Protein AF-A0A2T4VVZ3-F1 (afdb_monomer_lite)

Radius of gyration: 18.31 Å; chains: 1; bounding box: 42×24×59 Å

Structure (mmCIF, N/CA/C/O backbone):
data_AF-A0A2T4VVZ3-F1
#
_entry.id   AF-A0A2T4VVZ3-F1
#
loop_
_atom_site.group_PDB
_atom_site.id
_atom_site.type_symbol
_atom_site.label_atom_id
_atom_site.label_alt_id
_atom_site.label_comp_id
_atom_site.label_asym_id
_atom_site.label_entity_id
_atom_site.label_seq_id
_atom_site.pdbx_PDB_ins_code
_atom_site.Cartn_x
_atom_site.Cartn_y
_atom_site.Cartn_z
_atom_site.occupancy
_atom_site.B_iso_or_equiv
_atom_site.auth_seq_id
_atom_site.auth_comp_id
_atom_site.auth_asym_id
_atom_site.auth_atom_id
_atom_site.pdbx_PDB_model_num
ATOM 1 N N . MET A 1 1 ? -16.469 -8.271 14.885 1.00 70.56 1 MET A N 1
ATOM 2 C CA . MET A 1 1 ? -16.516 -8.099 13.413 1.00 70.56 1 MET A CA 1
ATOM 3 C C . MET A 1 1 ? -15.499 -7.078 12.901 1.00 70.56 1 MET A C 1
ATOM 5 O O . MET A 1 1 ? -14.560 -7.477 12.229 1.00 70.56 1 MET A O 1
ATOM 9 N N . GLN A 1 2 ? -15.597 -5.796 13.268 1.00 81.69 2 GLN A N 1
ATOM 10 C CA . GLN A 1 2 ? -14.722 -4.736 12.737 1.00 81.69 2 GLN A CA 1
ATOM 11 C C . GLN A 1 2 ? -13.210 -4.989 12.921 1.00 81.69 2 GLN A C 1
ATOM 13 O O . GLN A 1 2 ? -12.429 -4.765 12.002 1.00 81.69 2 GLN A O 1
ATOM 18 N N . LYS A 1 3 ? -12.794 -5.507 14.089 1.00 80.50 3 LYS A N 1
ATOM 19 C CA . LYS A 1 3 ? -11.385 -5.842 14.358 1.00 80.50 3 LYS A CA 1
ATOM 20 C C . LYS A 1 3 ? -10.820 -6.860 13.355 1.00 80.50 3 LYS A C 1
ATOM 22 O O . LYS A 1 3 ? -9.654 -6.740 13.009 1.00 80.50 3 LYS A O 1
ATOM 27 N N . HIS A 1 4 ? -11.63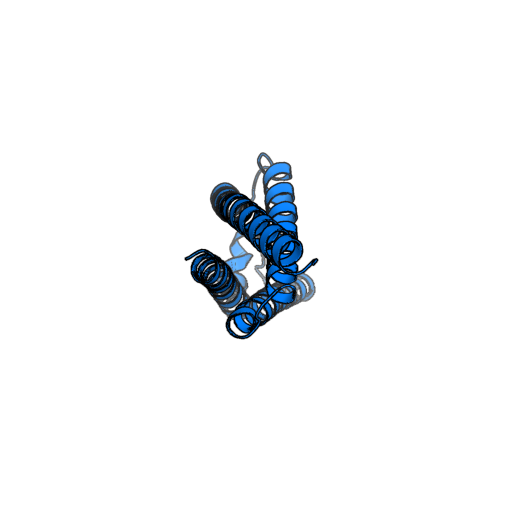4 -7.815 12.898 1.00 87.06 4 HIS A N 1
ATOM 28 C CA . HIS A 1 4 ? -11.226 -8.829 11.921 1.00 87.06 4 HIS A CA 1
ATOM 29 C C . HIS A 1 4 ? -11.192 -8.265 10.502 1.00 87.06 4 HIS A C 1
ATOM 31 O O . HIS A 1 4 ? -10.271 -8.575 9.761 1.00 87.06 4 HIS A O 1
ATOM 37 N N . LEU A 1 5 ? -12.141 -7.391 10.148 1.00 91.00 5 LEU A N 1
ATOM 38 C CA . LEU A 1 5 ? -12.165 -6.738 8.835 1.00 91.00 5 LEU A CA 1
ATOM 39 C C . LEU A 1 5 ? -10.951 -5.830 8.620 1.00 91.00 5 LEU A C 1
ATOM 41 O O . LEU A 1 5 ? -10.366 -5.839 7.541 1.00 91.00 5 LEU A O 1
ATOM 45 N N . LEU A 1 6 ? -10.532 -5.089 9.653 1.00 91.19 6 LEU A N 1
ATOM 46 C CA . LEU A 1 6 ? -9.323 -4.272 9.566 1.00 91.19 6 LEU A CA 1
ATOM 47 C C . LEU A 1 6 ? -8.061 -5.126 9.418 1.00 91.19 6 LEU A C 1
ATOM 49 O O . LEU A 1 6 ? -7.237 -4.836 8.559 1.00 91.19 6 LEU A O 1
ATOM 53 N N . SER A 1 7 ? -7.937 -6.201 10.200 1.00 90.50 7 SER A N 1
ATOM 54 C CA . SER A 1 7 ? -6.822 -7.144 10.059 1.00 90.50 7 SER A CA 1
ATOM 55 C C . SER A 1 7 ? -6.807 -7.826 8.689 1.00 90.50 7 SER A C 1
ATOM 57 O O . SER A 1 7 ? -5.741 -7.973 8.107 1.00 90.50 7 SER A O 1
ATOM 59 N N . ALA A 1 8 ? -7.971 -8.193 8.146 1.00 91.44 8 ALA A N 1
ATOM 60 C CA . ALA A 1 8 ? -8.069 -8.756 6.803 1.00 91.44 8 ALA A CA 1
ATOM 61 C C . ALA A 1 8 ? -7.648 -7.739 5.733 1.00 91.44 8 ALA A C 1
ATOM 63 O O . ALA A 1 8 ? -6.867 -8.077 4.855 1.00 91.44 8 ALA A O 1
ATOM 64 N N . THR A 1 9 ? -8.105 -6.486 5.837 1.00 93.31 9 THR A N 1
ATOM 65 C CA . THR A 1 9 ? -7.751 -5.413 4.888 1.00 93.31 9 THR A CA 1
ATOM 66 C C . THR A 1 9 ? -6.245 -5.155 4.885 1.00 93.31 9 THR A C 1
ATOM 68 O O . THR A 1 9 ? -5.626 -5.180 3.826 1.00 93.31 9 THR A O 1
ATOM 71 N N . LEU A 1 10 ? -5.647 -4.999 6.071 1.00 92.38 10 LEU A N 1
ATOM 72 C CA . LEU A 1 10 ? -4.198 -4.843 6.232 1.00 92.38 10 LEU A CA 1
ATOM 73 C C . LEU A 1 10 ? -3.429 -6.074 5.731 1.00 92.38 10 LEU A C 1
ATOM 75 O O . LEU A 1 10 ? -2.372 -5.930 5.131 1.00 92.38 10 LEU A O 1
ATOM 79 N N . GLY A 1 11 ? -3.963 -7.279 5.949 1.00 92.81 11 GLY A N 1
ATOM 80 C CA . GLY A 1 11 ? -3.371 -8.526 5.465 1.00 92.81 11 GLY A CA 1
ATOM 81 C C . GLY A 1 11 ? -3.397 -8.654 3.939 1.00 92.81 11 GLY A C 1
ATOM 82 O O . GLY A 1 11 ? -2.409 -9.082 3.350 1.00 92.81 11 GLY A O 1
ATOM 83 N N . PHE A 1 12 ? -4.488 -8.247 3.287 1.00 93.56 12 PHE A N 1
ATOM 84 C CA . PHE A 1 12 ? -4.569 -8.220 1.825 1.00 93.56 12 PHE A CA 1
ATOM 85 C C . PHE A 1 12 ? -3.638 -7.165 1.221 1.00 93.56 12 PHE A C 1
ATOM 87 O O . PHE A 1 12 ? -2.923 -7.475 0.272 1.00 93.56 12 PHE A O 1
ATOM 94 N N . ASP A 1 13 ? -3.595 -5.957 1.788 1.00 93.25 13 ASP A N 1
ATOM 95 C CA . ASP A 1 13 ? -2.656 -4.905 1.370 1.00 93.25 13 ASP A CA 1
ATOM 96 C C . ASP A 1 13 ? -1.199 -5.375 1.534 1.00 93.25 13 ASP A C 1
ATOM 98 O O . ASP A 1 13 ? -0.398 -5.274 0.606 1.00 93.25 13 ASP A O 1
ATOM 102 N N . ALA A 1 14 ? -0.882 -6.016 2.668 1.00 94.12 14 ALA A N 1
ATOM 103 C CA . ALA A 1 14 ? 0.420 -6.629 2.916 1.00 94.12 14 ALA A CA 1
ATOM 104 C C . ALA A 1 14 ? 0.787 -7.666 1.850 1.00 94.12 14 ALA A C 1
ATOM 106 O O . ALA A 1 14 ? 1.880 -7.614 1.289 1.00 94.12 14 ALA A O 1
ATOM 107 N N . LEU A 1 15 ? -0.126 -8.597 1.557 1.00 94.88 15 LEU A N 1
ATOM 108 C CA . LEU A 1 15 ? 0.098 -9.651 0.571 1.00 94.88 15 LEU A CA 1
ATOM 109 C C . LEU A 1 15 ? 0.351 -9.070 -0.822 1.00 94.88 15 LEU A C 1
ATOM 111 O O . LEU A 1 15 ? 1.287 -9.499 -1.496 1.00 94.88 15 LEU A O 1
ATOM 115 N N . ILE A 1 16 ? -0.448 -8.085 -1.238 1.00 92.62 16 ILE A N 1
ATOM 116 C CA . ILE A 1 16 ? -0.291 -7.412 -2.531 1.00 92.62 16 ILE A CA 1
ATOM 117 C C . ILE A 1 16 ? 1.058 -6.690 -2.588 1.00 92.62 16 ILE A C 1
ATOM 119 O O . ILE A 1 16 ? 1.808 -6.885 -3.542 1.00 92.62 16 ILE A O 1
ATOM 123 N N . ALA A 1 17 ? 1.405 -5.911 -1.560 1.00 93.38 17 ALA A N 1
ATOM 124 C CA . ALA A 1 17 ? 2.648 -5.143 -1.518 1.00 93.38 17 ALA A CA 1
ATOM 125 C C . ALA A 1 17 ? 3.901 -6.037 -1.488 1.00 93.38 17 ALA A C 1
ATOM 127 O O . ALA A 1 17 ? 4.854 -5.769 -2.220 1.00 93.38 17 ALA A O 1
ATOM 128 N N . ILE A 1 18 ? 3.891 -7.123 -0.704 1.00 95.38 18 ILE A N 1
ATOM 129 C CA . ILE A 1 18 ? 4.983 -8.110 -0.675 1.00 95.38 18 ILE A CA 1
ATOM 130 C C . ILE A 1 18 ? 5.109 -8.794 -2.031 1.00 95.38 18 ILE A C 1
ATOM 132 O O . ILE A 1 18 ? 6.207 -8.859 -2.575 1.00 95.38 18 ILE A O 1
ATOM 136 N N . THR A 1 19 ? 3.999 -9.289 -2.585 1.00 93.69 19 THR A N 1
ATOM 137 C CA . THR A 1 19 ? 4.014 -10.002 -3.869 1.00 93.69 19 THR A CA 1
ATOM 138 C C . THR A 1 19 ? 4.540 -9.094 -4.971 1.00 93.69 19 THR A C 1
ATOM 140 O O . THR A 1 19 ? 5.436 -9.495 -5.709 1.00 93.69 19 THR A O 1
ATOM 143 N N . PHE A 1 20 ? 4.047 -7.855 -5.040 1.00 90.56 20 PHE A N 1
ATOM 144 C CA . PHE A 1 20 ? 4.539 -6.870 -5.991 1.00 90.56 20 PHE A CA 1
ATOM 145 C C . PHE A 1 20 ? 6.033 -6.615 -5.793 1.00 90.56 20 PHE A C 1
ATOM 147 O O . PHE A 1 20 ? 6.792 -6.837 -6.725 1.00 90.56 20 PHE A O 1
ATOM 154 N N . GLY A 1 21 ? 6.466 -6.246 -4.582 1.00 92.56 21 GLY A N 1
ATOM 155 C CA . GLY A 1 21 ? 7.865 -5.920 -4.303 1.00 92.56 21 GLY A CA 1
ATOM 156 C C . GLY A 1 21 ? 8.841 -7.075 -4.55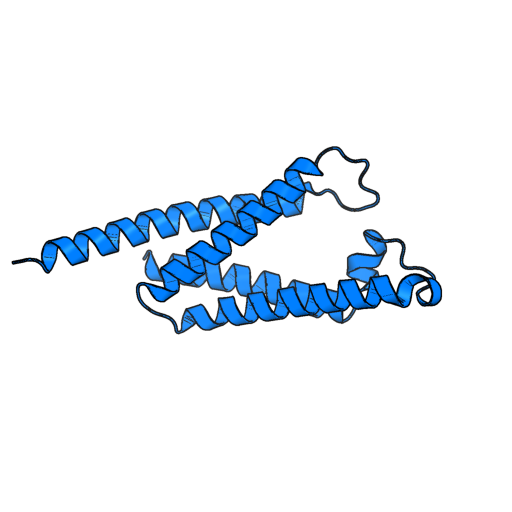0 1.00 92.56 21 GLY A C 1
ATOM 157 O O . GLY A 1 21 ? 9.943 -6.863 -5.047 1.00 92.56 21 GLY A O 1
ATOM 158 N N . VAL A 1 22 ? 8.448 -8.315 -4.253 1.00 94.44 22 VAL A N 1
ATOM 159 C CA . VAL A 1 22 ? 9.282 -9.495 -4.526 1.00 94.44 22 VAL A CA 1
ATOM 160 C C . VAL A 1 22 ? 9.357 -9.772 -6.025 1.00 94.44 22 VAL A C 1
ATOM 162 O O . VAL A 1 22 ? 10.453 -9.924 -6.561 1.00 94.44 22 VAL A O 1
ATOM 165 N N . LEU A 1 23 ? 8.218 -9.820 -6.723 1.00 91.94 23 LEU A N 1
ATOM 166 C CA . LEU A 1 23 ? 8.201 -10.120 -8.157 1.00 91.94 23 LEU A CA 1
ATOM 167 C C . LEU A 1 23 ? 8.891 -9.025 -8.973 1.00 91.94 23 LEU A C 1
ATOM 169 O O . LEU A 1 23 ? 9.665 -9.336 -9.876 1.00 91.94 23 LEU A O 1
ATOM 173 N N . SER A 1 24 ? 8.665 -7.758 -8.626 1.00 89.38 24 SER A N 1
ATOM 174 C CA . SER A 1 24 ? 9.267 -6.616 -9.308 1.00 89.38 24 SER A CA 1
ATOM 175 C C . SER A 1 24 ? 10.770 -6.496 -9.043 1.00 89.38 24 SER A C 1
ATOM 177 O O . SER A 1 24 ? 11.504 -6.057 -9.923 1.00 89.38 24 SER A O 1
ATOM 179 N N . GLY A 1 25 ? 11.247 -6.949 -7.879 1.00 89.25 25 GLY A N 1
ATOM 180 C CA . GLY A 1 25 ? 12.675 -7.027 -7.571 1.00 89.25 25 GLY A CA 1
ATOM 181 C C . GLY A 1 25 ? 13.387 -8.191 -8.268 1.00 89.25 25 GLY A C 1
ATOM 182 O O . GLY A 1 25 ? 14.514 -8.029 -8.726 1.00 89.25 25 GLY A O 1
ATOM 183 N N . LEU A 1 26 ? 12.738 -9.357 -8.378 1.00 89.62 26 LEU A N 1
ATOM 184 C CA . LEU A 1 26 ? 13.305 -10.533 -9.056 1.00 89.62 26 LEU A CA 1
ATOM 185 C C . LEU A 1 26 ? 13.267 -10.412 -10.581 1.00 89.62 26 LEU A C 1
ATOM 187 O O . LEU A 1 26 ? 14.129 -10.964 -11.262 1.00 89.62 26 LEU A O 1
ATOM 191 N N . ARG A 1 27 ? 12.249 -9.734 -11.119 1.00 87.19 27 ARG A N 1
ATOM 192 C CA . ARG A 1 27 ? 12.007 -9.621 -12.562 1.00 87.19 27 ARG A CA 1
ATOM 193 C C . ARG A 1 27 ? 11.695 -8.178 -12.974 1.00 87.19 27 ARG A C 1
ATOM 195 O O . ARG A 1 27 ? 10.625 -7.911 -13.524 1.00 87.19 27 ARG A O 1
ATOM 202 N N . PRO A 1 28 ? 12.621 -7.228 -12.748 1.00 81.62 28 PRO A N 1
ATOM 203 C CA . PRO A 1 28 ? 12.366 -5.814 -13.004 1.00 81.62 28 PRO A CA 1
ATOM 204 C C . PRO A 1 28 ? 12.082 -5.524 -14.480 1.00 81.62 28 PRO A C 1
ATOM 206 O O . PRO A 1 28 ? 11.293 -4.639 -14.768 1.00 81.62 28 PRO A O 1
ATOM 209 N N . VAL A 1 29 ? 12.642 -6.283 -15.426 1.00 80.38 29 VAL A N 1
ATOM 210 C CA . VAL A 1 29 ? 12.345 -6.103 -16.861 1.00 80.38 29 VAL A CA 1
ATOM 211 C C . VAL A 1 29 ? 10.938 -6.588 -17.214 1.00 80.38 29 VAL A C 1
ATOM 213 O O . VAL A 1 29 ? 10.218 -5.906 -17.928 1.00 80.38 29 VAL A O 1
ATOM 216 N N . GLU A 1 30 ? 10.496 -7.728 -16.688 1.00 80.62 30 GLU A N 1
ATOM 217 C CA . GLU A 1 30 ? 9.148 -8.235 -16.986 1.00 80.62 30 GLU A CA 1
ATOM 218 C C . GLU A 1 30 ? 8.065 -7.339 -16.369 1.00 80.62 30 GLU A C 1
ATOM 220 O O . GLU A 1 30 ? 7.030 -7.093 -16.985 1.00 80.62 30 GLU A O 1
ATOM 225 N N . ILE A 1 31 ? 8.315 -6.824 -15.159 1.00 79.19 31 ILE A N 1
ATOM 226 C CA . ILE A 1 31 ? 7.347 -6.005 -14.424 1.00 79.19 31 ILE A CA 1
ATOM 227 C C . ILE A 1 31 ? 7.434 -4.523 -14.814 1.00 79.19 31 ILE A C 1
ATOM 229 O O . ILE A 1 31 ? 6.412 -3.909 -15.112 1.00 79.19 31 ILE A O 1
ATOM 233 N N . TYR A 1 32 ? 8.637 -3.943 -14.838 1.00 76.31 32 TYR A N 1
ATOM 234 C CA . TYR A 1 32 ? 8.864 -2.524 -15.140 1.00 76.31 32 TYR A CA 1
ATOM 235 C C . TYR A 1 32 ? 9.385 -2.250 -16.544 1.00 76.31 32 TYR A C 1
ATOM 237 O O . TYR A 1 32 ? 9.263 -1.117 -16.985 1.00 76.31 32 TYR A O 1
ATOM 245 N N . GLY A 1 33 ? 9.964 -3.223 -17.248 1.00 60.69 33 GLY A N 1
ATOM 246 C CA . GLY A 1 33 ? 10.485 -3.028 -18.612 1.00 60.69 33 GLY A CA 1
ATOM 247 C C . GLY A 1 33 ? 9.390 -2.740 -19.640 1.00 60.69 33 GLY A C 1
ATOM 248 O O . GLY A 1 33 ? 9.665 -2.240 -20.724 1.00 60.69 33 GLY A O 1
ATOM 249 N N . SER A 1 34 ? 8.134 -2.996 -19.271 1.00 59.59 34 SER A N 1
ATOM 250 C CA . SER A 1 34 ? 6.978 -2.458 -19.976 1.00 59.59 34 SER A CA 1
ATOM 251 C C . SER A 1 34 ? 6.793 -0.956 -19.687 1.00 59.59 34 SER A C 1
ATOM 253 O O . SER A 1 34 ? 6.563 -0.180 -20.598 1.00 59.59 34 SER A O 1
ATOM 255 N N . ILE A 1 35 ? 6.973 -0.507 -18.445 1.00 64.31 35 ILE A N 1
ATOM 256 C CA . ILE A 1 35 ? 6.748 0.878 -17.987 1.00 64.31 35 ILE A CA 1
ATOM 257 C C . ILE A 1 35 ? 7.877 1.825 -18.413 1.00 64.31 35 ILE A C 1
ATOM 259 O O . ILE A 1 35 ? 7.643 2.981 -18.757 1.00 64.31 35 ILE A O 1
ATOM 263 N N . VAL A 1 36 ? 9.109 1.337 -18.355 1.00 66.00 36 VAL A N 1
ATOM 264 C CA . VAL A 1 36 ? 10.325 2.066 -18.687 1.00 66.00 36 VAL A CA 1
ATOM 265 C C . VAL A 1 36 ? 11.043 1.205 -19.707 1.00 66.00 36 VAL A C 1
ATOM 267 O O . VAL A 1 36 ? 11.254 0.027 -19.446 1.00 66.00 36 VAL A O 1
ATOM 270 N N . ASN A 1 37 ? 11.396 1.738 -20.875 1.00 72.12 37 ASN A N 1
ATOM 271 C CA . ASN A 1 37 ? 12.173 0.958 -21.832 1.00 72.12 37 ASN A CA 1
ATOM 272 C C . ASN A 1 37 ? 13.569 0.710 -21.237 1.00 72.12 37 ASN A C 1
ATOM 274 O O . ASN A 1 37 ? 14.414 1.600 -21.249 1.00 72.12 37 ASN A O 1
ATOM 278 N N . LEU A 1 38 ? 13.758 -0.460 -20.625 1.00 70.25 38 LEU A N 1
ATOM 279 C CA . LEU A 1 38 ? 14.974 -0.829 -19.897 1.00 70.25 38 LEU A CA 1
ATOM 280 C C . LEU A 1 38 ? 15.978 -1.571 -20.786 1.00 70.25 38 LEU A C 1
ATOM 282 O O . LEU A 1 38 ? 17.021 -1.991 -20.287 1.00 70.25 38 LEU A O 1
ATOM 286 N N . GLU A 1 39 ? 15.685 -1.750 -22.077 1.00 73.25 39 GLU A N 1
ATOM 287 C CA . GLU A 1 39 ? 16.575 -2.439 -23.003 1.00 73.25 39 GLU A CA 1
ATOM 288 C C . GLU A 1 39 ? 17.371 -1.460 -23.880 1.00 73.25 39 GLU A C 1
ATOM 290 O O . GLU A 1 39 ? 16.778 -0.620 -24.562 1.00 73.25 39 GLU A O 1
ATOM 295 N N . PRO A 1 40 ? 18.711 -1.597 -23.938 1.00 74.81 40 PRO A N 1
ATOM 296 C CA . PRO A 1 40 ? 19.557 -2.548 -23.202 1.00 74.81 40 PRO A CA 1
ATOM 297 C C . PRO A 1 40 ? 19.868 -2.099 -21.756 1.00 74.81 40 PRO A C 1
ATOM 299 O O . PRO A 1 40 ? 20.221 -0.945 -21.518 1.00 74.81 40 PRO A O 1
ATOM 302 N N . LEU A 1 41 ? 19.843 -3.041 -20.798 1.00 73.38 41 LEU A N 1
ATOM 303 C CA . LEU A 1 41 ? 20.021 -2.773 -19.353 1.00 73.38 41 LEU A CA 1
ATOM 304 C C . LEU A 1 41 ? 21.275 -1.964 -19.005 1.00 73.38 41 LEU A C 1
ATOM 306 O O . LEU A 1 41 ? 21.242 -1.148 -18.086 1.00 73.38 41 LEU A O 1
ATOM 310 N N . ALA A 1 42 ? 22.368 -2.184 -19.739 1.00 76.25 42 ALA A N 1
ATOM 311 C CA . ALA A 1 42 ? 23.653 -1.523 -19.514 1.00 76.25 42 ALA A CA 1
ATOM 312 C C . ALA A 1 42 ? 23.584 0.009 -19.668 1.00 76.25 42 ALA A C 1
ATOM 314 O O . ALA A 1 42 ? 24.436 0.719 -19.146 1.00 76.25 42 ALA A O 1
ATOM 315 N N . LEU A 1 43 ? 22.568 0.534 -20.364 1.00 81.75 43 LEU A N 1
ATOM 316 C CA . LEU A 1 43 ? 22.347 1.977 -20.510 1.00 81.75 43 LEU A CA 1
ATOM 317 C C . LEU A 1 43 ? 21.451 2.560 -19.403 1.00 81.75 43 LEU A C 1
ATOM 319 O O . LEU A 1 43 ? 21.308 3.778 -19.307 1.00 81.75 43 LEU A O 1
ATOM 323 N N . HIS A 1 44 ? 20.858 1.709 -18.560 1.00 82.25 44 HIS A N 1
ATOM 324 C CA . HIS A 1 44 ? 19.811 2.071 -17.602 1.00 82.25 44 HIS A CA 1
ATOM 325 C C . HIS A 1 44 ? 20.108 1.613 -16.166 1.00 82.25 44 HIS A C 1
ATOM 327 O O . HIS A 1 44 ? 19.190 1.508 -15.353 1.00 82.25 44 HIS A O 1
ATOM 333 N N . GLU A 1 45 ? 21.376 1.374 -15.816 1.00 83.44 45 GLU A N 1
ATOM 334 C CA . GLU A 1 45 ? 21.778 0.858 -14.496 1.00 83.44 45 GLU A CA 1
ATOM 335 C C . GLU A 1 45 ? 21.192 1.670 -13.325 1.00 83.44 45 GLU A C 1
ATOM 337 O O . GLU A 1 45 ? 20.645 1.100 -12.380 1.00 83.44 45 GLU A O 1
ATOM 342 N N . GLY A 1 46 ? 21.215 3.006 -13.411 1.00 85.00 46 GLY A N 1
ATOM 343 C CA . GLY A 1 46 ? 20.638 3.881 -12.381 1.00 85.00 46 GLY A CA 1
ATOM 344 C C . GLY A 1 46 ? 19.114 3.753 -12.248 1.00 85.00 46 GLY A C 1
ATOM 345 O O . GLY A 1 46 ? 18.569 3.765 -11.139 1.00 85.00 46 GLY A O 1
ATOM 346 N N . THR A 1 47 ? 18.411 3.571 -13.367 1.00 84.94 47 THR A N 1
ATOM 347 C CA . THR A 1 47 ? 16.962 3.337 -13.387 1.00 84.94 47 THR A CA 1
ATOM 348 C C . THR A 1 47 ? 16.628 1.979 -12.778 1.00 84.94 47 THR A C 1
ATOM 350 O O . THR A 1 47 ? 15.741 1.889 -11.932 1.00 84.94 47 THR A O 1
ATOM 353 N N . VAL A 1 48 ? 17.374 0.934 -13.139 1.00 84.19 48 VAL A N 1
ATOM 354 C CA . VAL A 1 48 ? 17.203 -0.421 -12.593 1.00 84.19 48 VAL A CA 1
ATOM 355 C C . VAL A 1 48 ? 17.456 -0.441 -11.085 1.00 84.19 48 VAL A C 1
ATOM 357 O O . VAL A 1 48 ? 16.662 -1.023 -10.342 1.00 84.19 48 VAL A O 1
ATOM 360 N N . ALA A 1 49 ? 18.498 0.244 -10.604 1.00 87.25 49 ALA A N 1
ATOM 361 C CA . ALA A 1 49 ? 18.763 0.385 -9.174 1.00 87.25 49 ALA A CA 1
ATOM 362 C C . ALA A 1 49 ? 17.592 1.068 -8.446 1.00 87.25 49 ALA A C 1
ATOM 364 O O . ALA A 1 49 ? 17.114 0.560 -7.433 1.00 87.25 49 ALA A O 1
ATOM 365 N N . THR A 1 50 ? 17.065 2.161 -9.007 1.00 87.31 50 THR A N 1
ATOM 366 C CA . THR A 1 50 ? 15.915 2.888 -8.444 1.00 87.31 50 THR A CA 1
ATOM 367 C C . THR A 1 50 ? 14.662 2.008 -8.374 1.00 87.31 50 THR A C 1
ATOM 369 O O . THR A 1 50 ? 13.992 1.958 -7.342 1.00 87.31 50 THR A O 1
ATOM 372 N N . LEU A 1 51 ? 14.358 1.269 -9.442 1.00 87.56 51 LEU A N 1
ATOM 373 C CA . LEU A 1 51 ? 13.218 0.348 -9.501 1.00 87.56 51 LEU A CA 1
ATOM 374 C C . LEU A 1 51 ? 13.376 -0.835 -8.533 1.00 87.56 51 LEU A C 1
ATOM 376 O O . LEU A 1 51 ? 12.407 -1.274 -7.911 1.00 87.56 51 LEU A O 1
ATOM 380 N N . THR A 1 52 ? 14.605 -1.307 -8.333 1.00 87.56 52 THR A N 1
ATOM 381 C CA . THR A 1 52 ? 14.922 -2.335 -7.333 1.00 87.56 52 THR A CA 1
ATOM 382 C C . THR A 1 52 ? 14.735 -1.797 -5.912 1.00 87.56 52 THR A C 1
ATOM 384 O O . THR A 1 52 ? 14.129 -2.463 -5.073 1.00 87.56 52 THR A O 1
ATOM 387 N N . SER A 1 53 ? 15.173 -0.566 -5.628 1.00 90.06 53 SER A N 1
ATOM 388 C CA . SER A 1 53 ? 14.909 0.091 -4.340 1.00 90.06 53 SER A CA 1
ATOM 389 C C . SER A 1 53 ? 13.413 0.293 -4.096 1.00 90.06 53 SER A C 1
ATOM 391 O O . SER A 1 53 ? 12.937 0.062 -2.985 1.00 90.06 53 SER A O 1
ATOM 393 N N . LEU A 1 54 ? 12.653 0.663 -5.130 1.00 88.88 54 LEU A N 1
ATOM 394 C CA . LEU A 1 54 ? 11.197 0.775 -5.056 1.00 88.88 54 LEU A CA 1
ATOM 395 C C . LEU A 1 54 ? 10.537 -0.583 -4.759 1.00 88.88 54 LEU A C 1
ATOM 397 O O . LEU A 1 54 ? 9.635 -0.666 -3.927 1.00 88.88 54 LEU A O 1
ATOM 401 N N . SER A 1 55 ? 11.022 -1.652 -5.390 1.00 92.25 55 SER A N 1
ATOM 402 C CA . SER A 1 55 ? 10.579 -3.030 -5.144 1.00 92.25 55 SER A CA 1
ATOM 403 C C . SER A 1 55 ? 10.790 -3.438 -3.683 1.00 92.25 55 SER A C 1
ATOM 405 O O . SER A 1 55 ? 9.862 -3.897 -3.013 1.00 92.25 55 SER A O 1
ATOM 407 N N . LEU A 1 56 ? 11.991 -3.183 -3.151 1.00 93.38 56 LEU A N 1
ATOM 408 C CA . LEU A 1 56 ? 12.310 -3.420 -1.744 1.00 93.38 56 LEU A CA 1
ATOM 409 C C . LEU A 1 56 ? 11.413 -2.592 -0.816 1.00 93.38 56 LEU A C 1
ATOM 411 O O . LEU A 1 56 ? 10.915 -3.113 0.179 1.00 93.38 56 LEU A O 1
ATOM 415 N N . PHE A 1 57 ? 11.168 -1.325 -1.149 1.00 92.06 57 PHE A N 1
ATOM 416 C CA . PHE A 1 57 ? 10.274 -0.466 -0.379 1.00 92.06 57 PHE A CA 1
ATOM 417 C C . PHE A 1 57 ? 8.859 -1.056 -0.278 1.00 92.06 57 PHE A C 1
ATOM 419 O O . PHE A 1 57 ? 8.314 -1.129 0.824 1.00 92.06 57 PHE A O 1
ATOM 426 N N . TYR A 1 58 ? 8.282 -1.549 -1.380 1.00 91.00 58 TYR A N 1
ATOM 427 C CA . TYR A 1 58 ? 6.972 -2.211 -1.345 1.00 91.00 58 TYR A CA 1
ATOM 428 C C . TYR A 1 58 ? 6.974 -3.487 -0.499 1.00 91.00 58 TYR A C 1
ATOM 430 O O . TYR A 1 58 ? 6.054 -3.686 0.298 1.00 91.00 58 TYR A O 1
ATOM 438 N N . ALA A 1 59 ? 8.024 -4.307 -0.598 1.00 92.94 59 ALA A N 1
ATOM 439 C CA . ALA A 1 59 ? 8.160 -5.499 0.234 1.00 92.94 59 ALA A CA 1
ATOM 440 C C . ALA A 1 59 ? 8.242 -5.151 1.733 1.00 92.94 59 ALA A C 1
ATOM 442 O O . ALA A 1 59 ? 7.575 -5.785 2.552 1.00 92.94 59 ALA A O 1
ATOM 443 N N . LEU A 1 60 ? 8.997 -4.108 2.095 1.00 93.25 60 LEU A N 1
ATOM 444 C CA . LEU A 1 60 ? 9.118 -3.632 3.476 1.00 93.25 60 LEU A CA 1
ATOM 445 C C . LEU A 1 60 ? 7.801 -3.065 4.012 1.00 93.25 60 LEU A C 1
ATOM 447 O O . LEU A 1 60 ? 7.404 -3.407 5.124 1.00 93.25 60 LEU A O 1
ATOM 451 N N . ILE A 1 61 ? 7.096 -2.243 3.228 1.00 90.69 61 ILE A N 1
ATOM 452 C CA . ILE A 1 61 ? 5.772 -1.727 3.605 1.00 90.69 61 ILE A CA 1
ATOM 453 C C . ILE A 1 61 ? 4.792 -2.875 3.823 1.00 90.69 61 ILE A C 1
ATOM 455 O O . ILE A 1 61 ? 4.074 -2.883 4.824 1.00 90.69 61 ILE A O 1
ATOM 459 N N . GLY A 1 62 ? 4.786 -3.867 2.934 1.00 92.44 62 GLY A N 1
ATOM 460 C CA . GLY A 1 62 ? 3.945 -5.041 3.103 1.00 92.44 62 GLY A CA 1
ATOM 461 C C . GLY A 1 62 ? 4.318 -5.852 4.349 1.00 92.44 62 GLY A C 1
ATOM 462 O O . GLY A 1 62 ? 3.434 -6.261 5.097 1.00 92.44 62 GLY A O 1
ATOM 463 N N . GLY A 1 63 ? 5.611 -5.986 4.658 1.00 92.31 63 GLY A N 1
ATOM 464 C CA . GLY A 1 63 ? 6.089 -6.573 5.912 1.00 92.31 63 GLY A CA 1
ATOM 465 C C . GLY A 1 63 ? 5.596 -5.816 7.151 1.00 92.31 63 GLY A C 1
ATOM 466 O O . GLY A 1 63 ? 5.057 -6.430 8.071 1.00 92.31 63 GLY A O 1
ATOM 467 N N . ILE A 1 64 ? 5.690 -4.481 7.153 1.00 88.69 64 ILE A N 1
ATOM 468 C CA . ILE A 1 64 ? 5.151 -3.622 8.222 1.00 88.69 64 ILE A CA 1
ATOM 469 C C . ILE A 1 64 ? 3.640 -3.832 8.362 1.00 88.69 64 ILE A C 1
ATOM 471 O O . ILE A 1 64 ? 3.147 -4.011 9.476 1.00 88.69 64 ILE A O 1
ATOM 475 N N . CYS A 1 65 ? 2.899 -3.882 7.254 1.00 88.00 65 CYS A N 1
ATOM 476 C CA . CYS A 1 65 ? 1.464 -4.162 7.276 1.00 88.00 65 CYS A CA 1
ATOM 477 C C . CYS A 1 65 ? 1.167 -5.545 7.857 1.00 88.00 65 CYS A C 1
ATOM 479 O O . CYS A 1 65 ? 0.238 -5.682 8.647 1.00 88.00 65 CYS A O 1
ATOM 481 N N . LEU A 1 66 ? 1.980 -6.558 7.560 1.00 89.12 66 LEU A N 1
ATOM 482 C CA . LEU A 1 66 ? 1.813 -7.898 8.117 1.00 89.12 66 LEU A CA 1
ATOM 483 C C . LEU A 1 66 ? 1.991 -7.913 9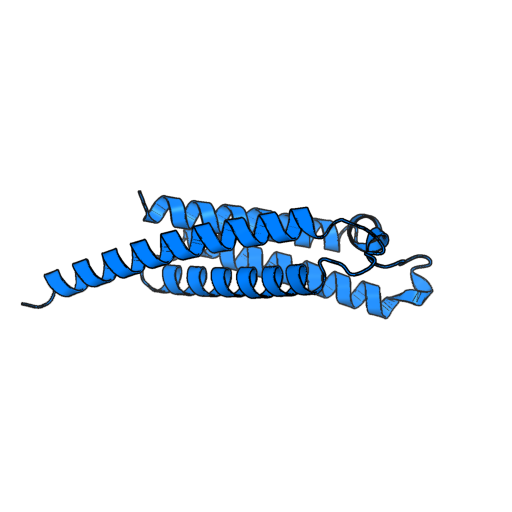.642 1.00 89.12 66 LEU A C 1
ATOM 485 O O . LEU A 1 66 ? 1.261 -8.621 10.337 1.00 89.12 66 LEU A O 1
ATOM 489 N N . THR A 1 67 ? 2.872 -7.063 10.190 1.00 84.88 67 THR A N 1
ATOM 490 C CA . THR A 1 67 ? 3.036 -6.957 11.652 1.00 84.88 67 THR A CA 1
ATOM 491 C C . THR A 1 67 ? 1.759 -6.532 12.378 1.00 84.88 67 THR A C 1
ATOM 493 O O . THR A 1 67 ? 1.574 -6.852 13.554 1.00 84.88 67 THR A O 1
ATOM 496 N N . THR A 1 68 ? 0.822 -5.887 11.674 1.00 80.00 68 THR A N 1
ATOM 497 C CA . THR A 1 68 ? -0.457 -5.433 12.239 1.00 80.00 68 THR A CA 1
ATOM 498 C C . THR A 1 68 ? -1.367 -6.570 12.699 1.00 80.00 68 THR A C 1
ATOM 500 O O . THR A 1 68 ? -2.294 -6.323 13.473 1.00 80.00 68 THR A O 1
ATOM 503 N N . ILE A 1 69 ? -1.094 -7.813 12.280 1.00 79.88 69 ILE A N 1
ATOM 504 C CA . ILE A 1 69 ? -1.770 -9.014 12.786 1.00 79.88 69 ILE A CA 1
ATOM 505 C C . ILE A 1 69 ? -1.580 -9.139 14.305 1.00 79.88 69 ILE A C 1
ATOM 507 O O . ILE A 1 69 ? -2.496 -9.569 15.006 1.00 79.88 69 ILE A O 1
ATOM 511 N N . TRP A 1 70 ? -0.427 -8.708 14.822 1.00 85.00 70 TRP A N 1
ATOM 512 C CA . TRP A 1 70 ? -0.087 -8.786 16.245 1.00 85.00 70 TRP A CA 1
ATOM 513 C C . TRP A 1 70 ? -0.333 -7.477 17.004 1.00 85.00 70 TRP A C 1
ATOM 515 O O . TRP A 1 70 ? -0.349 -7.469 18.234 1.00 85.00 70 TRP A O 1
ATOM 525 N N . VAL A 1 71 ? -0.566 -6.371 16.295 1.00 84.81 71 VAL A N 1
ATOM 526 C CA . VAL A 1 71 ? -0.803 -5.057 16.903 1.00 84.81 71 VAL A CA 1
ATOM 527 C C . VAL A 1 71 ? -2.277 -4.908 17.281 1.00 84.81 71 VAL A C 1
ATOM 529 O O . VAL A 1 71 ? -3.177 -5.069 16.457 1.00 84.81 71 VAL A O 1
ATOM 532 N N . GLN A 1 72 ? -2.544 -4.546 18.535 1.00 84.06 72 GLN A N 1
ATOM 533 C CA . GLN A 1 72 ? -3.896 -4.295 19.036 1.00 84.06 72 GLN A CA 1
ATOM 534 C C . GLN A 1 72 ? -4.106 -2.813 19.359 1.00 84.06 72 GLN A C 1
ATOM 536 O O . GLN A 1 72 ? -3.157 -2.049 19.494 1.00 84.06 72 GLN A O 1
ATOM 541 N N . GLY A 1 73 ? -5.370 -2.406 19.484 1.00 84.12 73 GLY A N 1
ATOM 542 C CA . GLY A 1 73 ? -5.712 -1.085 20.012 1.00 84.12 73 GLY A CA 1
ATOM 543 C C . GLY A 1 73 ? -5.374 0.100 19.087 1.00 84.12 73 GLY A C 1
ATOM 544 O O . GLY A 1 73 ? -5.485 -0.029 17.860 1.00 84.12 73 GLY A O 1
ATOM 545 N N . PRO A 1 74 ? -5.028 1.270 19.662 1.00 88.06 74 PRO A N 1
ATOM 546 C CA . PRO A 1 74 ? -4.824 2.523 18.927 1.00 88.06 74 PRO A CA 1
ATOM 547 C C . PRO A 1 74 ? -3.702 2.477 17.886 1.00 88.06 74 PRO A C 1
ATOM 549 O O . PRO A 1 74 ? -3.828 3.078 16.822 1.00 88.06 74 PRO A O 1
ATOM 552 N N . GLN A 1 75 ? -2.637 1.716 18.138 1.00 89.88 75 GLN A N 1
ATOM 553 C CA . GLN A 1 75 ? -1.496 1.584 17.228 1.00 89.88 75 GLN A CA 1
ATOM 554 C C . GLN A 1 75 ? -1.921 0.986 15.883 1.00 89.88 75 GLN A C 1
ATOM 556 O O . GLN A 1 75 ? -1.472 1.424 14.826 1.00 89.88 75 GLN A O 1
ATOM 561 N N . ARG A 1 76 ? -2.858 0.030 15.902 1.00 89.94 76 ARG A N 1
ATOM 562 C CA . ARG A 1 76 ? -3.405 -0.554 14.674 1.00 89.94 76 ARG A CA 1
ATOM 563 C C . ARG A 1 76 ? -4.230 0.458 13.875 1.00 89.94 76 ARG A C 1
ATOM 565 O O . ARG A 1 76 ? -4.194 0.433 12.649 1.00 89.94 76 ARG A O 1
ATOM 572 N N . LEU A 1 77 ? -4.961 1.350 14.551 1.00 91.94 77 LEU A N 1
ATOM 573 C CA . LEU A 1 77 ? -5.687 2.438 13.883 1.00 91.94 77 LEU A CA 1
ATOM 574 C C . LEU A 1 77 ? -4.719 3.466 13.286 1.00 91.94 77 LEU A C 1
ATOM 576 O O . LEU A 1 77 ? -4.954 3.933 12.178 1.00 91.94 77 LEU A O 1
ATOM 580 N N . ALA A 1 78 ? -3.609 3.768 13.965 1.00 91.88 78 ALA A N 1
ATOM 581 C CA . ALA A 1 78 ? -2.570 4.638 13.419 1.00 91.88 78 ALA A CA 1
ATOM 582 C C . ALA A 1 78 ? -1.947 4.048 12.141 1.00 91.88 78 ALA A C 1
ATOM 584 O O . ALA A 1 78 ? -1.855 4.741 11.130 1.00 91.88 78 ALA A O 1
ATOM 585 N N . LEU A 1 79 ? -1.607 2.754 12.146 1.00 91.31 79 LEU A N 1
ATOM 586 C CA . LEU A 1 79 ? -1.089 2.054 10.963 1.00 91.31 79 LEU A CA 1
ATOM 587 C C . LEU A 1 79 ? -2.098 2.049 9.807 1.00 91.31 79 LEU A C 1
ATOM 589 O O . LEU A 1 79 ? -1.734 2.346 8.674 1.00 91.31 79 LEU A O 1
ATOM 593 N N . ALA A 1 80 ? -3.378 1.800 10.092 1.00 93.06 80 ALA A N 1
ATOM 594 C CA . ALA A 1 80 ? -4.442 1.909 9.096 1.00 93.06 80 ALA A CA 1
ATOM 595 C C . ALA A 1 80 ? -4.576 3.334 8.525 1.00 93.06 80 ALA A C 1
ATOM 597 O O . ALA A 1 80 ? -4.834 3.501 7.336 1.00 93.06 80 ALA A O 1
ATOM 598 N N . GLY A 1 81 ? -4.358 4.364 9.350 1.00 94.62 81 GLY A N 1
ATOM 599 C CA . GLY A 1 81 ? -4.299 5.761 8.914 1.00 94.62 81 GLY A CA 1
ATOM 600 C C . GLY A 1 81 ? -3.125 6.046 7.976 1.00 94.62 81 GLY A C 1
ATOM 601 O O . GLY A 1 81 ? -3.300 6.714 6.959 1.00 94.62 81 GLY A O 1
ATOM 602 N N . LEU A 1 82 ? -1.944 5.495 8.269 1.00 93.62 82 LEU A N 1
ATOM 603 C CA . LEU A 1 82 ? -0.781 5.598 7.383 1.00 93.62 82 LEU A CA 1
ATOM 604 C C . LEU A 1 82 ? -1.025 4.897 6.041 1.00 93.62 82 LEU A C 1
ATOM 606 O O . LEU A 1 82 ? -0.663 5.438 4.997 1.00 93.62 82 LEU A O 1
ATOM 610 N N . MET A 1 83 ? -1.680 3.732 6.049 1.00 94.38 83 MET A N 1
ATOM 611 C CA . MET A 1 83 ? -2.031 3.036 4.809 1.00 94.38 83 MET A CA 1
ATOM 612 C C . MET A 1 83 ? -3.073 3.802 3.998 1.00 94.38 83 MET A C 1
ATOM 614 O O . MET A 1 83 ? -2.887 3.977 2.795 1.00 94.38 83 MET A O 1
ATOM 618 N N . LEU A 1 84 ? -4.102 4.363 4.641 1.00 96.12 84 LEU A N 1
ATOM 619 C CA . LEU A 1 84 ? -5.036 5.276 3.978 1.00 96.12 84 LEU A CA 1
ATOM 620 C C . LEU A 1 84 ? -4.293 6.417 3.273 1.00 96.12 84 LEU A C 1
ATOM 622 O O . LEU A 1 84 ? -4.538 6.665 2.094 1.00 96.12 84 LEU A O 1
ATOM 626 N N . LEU A 1 85 ? -3.362 7.080 3.967 1.00 95.88 85 LEU A N 1
ATOM 627 C CA . LEU A 1 85 ? -2.574 8.166 3.386 1.00 95.88 85 LEU A CA 1
ATOM 628 C C . LEU A 1 85 ? -1.761 7.691 2.175 1.00 95.88 85 LEU A C 1
ATOM 630 O O . LEU A 1 85 ? -1.781 8.345 1.136 1.00 95.88 85 LEU A O 1
ATOM 634 N N . ARG A 1 86 ? -1.097 6.533 2.270 1.00 92.81 86 ARG A N 1
ATOM 635 C CA . ARG A 1 86 ? -0.365 5.931 1.146 1.00 92.81 86 ARG A CA 1
ATOM 636 C C . ARG A 1 86 ? -1.271 5.720 -0.069 1.00 92.81 86 ARG A C 1
ATOM 638 O O . ARG A 1 86 ? -0.888 6.099 -1.178 1.00 92.81 86 ARG A O 1
ATOM 645 N N . HIS A 1 87 ? -2.450 5.121 0.115 1.00 94.62 87 HIS A N 1
ATOM 646 C CA . HIS A 1 87 ? -3.360 4.876 -1.005 1.00 94.62 87 HIS A CA 1
ATOM 647 C C . HIS A 1 87 ? -3.946 6.169 -1.572 1.00 94.62 87 HIS A C 1
ATOM 649 O O . HIS A 1 87 ? -4.082 6.260 -2.787 1.00 94.62 87 HIS A O 1
ATOM 655 N N . LEU A 1 88 ? -4.217 7.179 -0.738 1.00 94.38 88 LEU A N 1
ATOM 656 C CA . LEU A 1 88 ? -4.630 8.503 -1.209 1.00 94.38 88 LEU A CA 1
ATOM 657 C C . LEU A 1 88 ? -3.554 9.142 -2.087 1.00 94.38 88 LEU A C 1
ATOM 659 O O . LEU A 1 88 ? -3.859 9.580 -3.189 1.00 94.38 88 LEU A O 1
ATOM 663 N N . LEU A 1 89 ? -2.299 9.165 -1.633 1.00 91.94 89 LEU A N 1
ATOM 664 C CA . LEU A 1 89 ? -1.198 9.757 -2.397 1.00 91.94 89 LEU A CA 1
ATOM 665 C C . LEU A 1 89 ? -0.968 9.025 -3.725 1.00 91.94 89 LEU A C 1
ATOM 667 O O . LEU A 1 89 ? -0.789 9.666 -4.758 1.00 91.94 89 LEU A O 1
ATOM 671 N N . SER A 1 90 ? -1.024 7.693 -3.706 1.00 87.56 90 SER A N 1
ATOM 672 C CA . SER A 1 90 ? -0.844 6.871 -4.911 1.00 87.56 90 SER A CA 1
ATOM 673 C C . SER A 1 90 ? -2.016 7.038 -5.886 1.00 87.56 90 SER A C 1
ATOM 675 O O . SER A 1 90 ? -1.800 7.250 -7.073 1.00 87.56 90 SER A O 1
ATOM 677 N N . GLY A 1 91 ? -3.255 7.045 -5.383 1.00 86.12 91 GLY A N 1
ATOM 678 C CA . GLY A 1 91 ? -4.450 7.283 -6.194 1.00 86.12 91 GLY A CA 1
ATOM 679 C C . GLY A 1 91 ? -4.501 8.696 -6.780 1.00 86.12 91 GLY A C 1
ATOM 680 O O . GLY A 1 91 ? -4.850 8.856 -7.944 1.00 86.12 91 GLY A O 1
ATOM 681 N N . LEU A 1 92 ? -4.097 9.720 -6.017 1.00 89.25 92 LEU A N 1
ATOM 682 C CA . LEU A 1 92 ? -3.973 11.094 -6.515 1.00 89.25 92 LEU A CA 1
ATOM 683 C C . LEU A 1 92 ? -2.941 11.184 -7.634 1.00 89.25 92 LEU A C 1
ATOM 685 O O . LEU A 1 92 ? -3.236 11.760 -8.677 1.00 89.25 92 LEU A O 1
ATOM 689 N N . LYS A 1 93 ? -1.761 10.582 -7.444 1.00 85.19 93 LYS A N 1
ATOM 690 C CA . LYS A 1 93 ? -0.744 10.484 -8.494 1.00 85.19 93 LYS A CA 1
ATOM 691 C C . LYS A 1 93 ? -1.330 9.829 -9.751 1.00 85.19 93 LYS A C 1
ATOM 693 O O . LYS A 1 93 ? -1.288 10.434 -10.817 1.00 85.19 93 LYS A O 1
ATOM 698 N N . GLY A 1 94 ? -1.953 8.658 -9.608 1.00 80.81 94 GLY A N 1
ATOM 699 C CA . GLY A 1 94 ? -2.581 7.948 -10.722 1.00 80.81 94 GLY A CA 1
ATOM 700 C C . GLY A 1 94 ? -3.665 8.768 -11.427 1.00 80.81 94 GLY A C 1
ATOM 701 O O . GLY A 1 94 ? -3.768 8.713 -12.647 1.00 80.81 94 GLY A O 1
ATOM 702 N N . ALA A 1 95 ? -4.434 9.579 -10.693 1.00 84.31 95 ALA A N 1
ATOM 703 C CA . ALA A 1 95 ? -5.442 10.474 -11.260 1.00 84.31 95 ALA A CA 1
ATOM 704 C C . ALA A 1 95 ? -4.831 11.654 -12.032 1.00 84.31 95 ALA A C 1
ATOM 706 O O . ALA A 1 95 ? -5.333 11.997 -13.098 1.00 84.31 95 ALA A O 1
ATOM 707 N N . PHE A 1 96 ? -3.749 12.262 -11.532 1.00 85.00 96 PHE A N 1
ATOM 708 C CA . PHE A 1 96 ? -3.033 13.319 -12.260 1.00 85.00 96 PHE A CA 1
ATOM 709 C C . PHE A 1 96 ? -2.379 12.801 -13.537 1.00 85.00 96 PHE A C 1
ATOM 711 O O . PHE A 1 96 ? -2.258 13.531 -14.518 1.00 85.00 96 PHE A O 1
ATOM 718 N N . GLU A 1 97 ? -1.969 11.539 -13.526 1.00 79.06 97 GLU A N 1
ATOM 719 C CA . GLU A 1 97 ? -1.368 10.894 -14.681 1.00 79.06 97 GLU A CA 1
ATOM 720 C C . GLU A 1 97 ? -2.447 10.282 -15.612 1.00 79.06 97 GLU A C 1
ATOM 722 O O . GLU A 1 97 ? -2.171 10.010 -16.781 1.00 79.06 97 GLU A O 1
ATOM 727 N N . ALA A 1 98 ? -3.701 10.117 -15.162 1.00 71.25 98 ALA A N 1
ATOM 728 C CA . ALA A 1 98 ? -4.820 9.584 -15.947 1.00 71.25 98 ALA A CA 1
ATOM 729 C C . ALA A 1 98 ? -5.206 10.533 -17.097 1.00 71.25 98 ALA A C 1
ATOM 731 O O . ALA A 1 98 ? -6.024 11.435 -16.952 1.00 71.25 98 ALA A O 1
ATOM 732 N N . GLY A 1 99 ? -4.598 10.323 -18.263 1.00 66.25 99 GLY A N 1
ATOM 733 C CA . GLY A 1 99 ? -4.750 11.178 -19.442 1.00 66.25 99 GLY A CA 1
ATOM 734 C C . GLY A 1 99 ? -3.423 11.524 -20.114 1.00 66.25 99 GLY A C 1
ATOM 735 O O . GLY A 1 99 ? -3.424 11.932 -21.273 1.00 66.25 99 GLY A O 1
ATOM 736 N N . ALA A 1 100 ? -2.289 11.304 -19.439 1.00 69.19 100 ALA A N 1
ATOM 737 C CA . ALA A 1 100 ? -0.997 11.261 -20.111 1.00 69.19 100 ALA A CA 1
ATOM 738 C C . ALA A 1 100 ? -1.009 10.147 -21.173 1.00 69.19 100 ALA A C 1
ATOM 740 O O . ALA A 1 100 ? -1.690 9.134 -21.011 1.00 69.19 100 ALA A O 1
ATOM 741 N N . SER A 1 101 ? -0.266 10.313 -22.269 1.00 58.78 101 SER A N 1
ATOM 742 C CA . SER A 1 101 ? -0.010 9.215 -23.204 1.00 58.78 101 SER A CA 1
ATOM 743 C C . SER A 1 101 ? 0.866 8.184 -22.493 1.00 58.78 101 SER A C 1
ATOM 745 O O . SER A 1 101 ? 2.095 8.263 -22.531 1.00 58.78 101 SER A O 1
ATOM 747 N N . TRP A 1 102 ? 0.226 7.274 -21.766 1.00 57.34 102 TRP A N 1
ATOM 748 C CA . TRP A 1 102 ? 0.905 6.215 -21.041 1.00 57.34 102 TRP A CA 1
ATOM 749 C C . TRP A 1 102 ? 1.668 5.361 -22.033 1.00 57.34 102 TRP A C 1
ATOM 751 O O . TRP A 1 102 ? 1.083 4.819 -22.970 1.00 57.34 102 TRP A O 1
ATOM 761 N N . GLN A 1 103 ? 2.980 5.276 -21.830 1.00 47.91 103 GLN A N 1
ATOM 762 C CA . GLN A 1 103 ? 3.829 4.488 -22.706 1.00 47.91 103 GLN A CA 1
ATOM 763 C C . GLN A 1 103 ? 3.496 2.999 -22.576 1.00 47.91 103 GLN A C 1
ATOM 765 O O . GLN A 1 103 ? 3.435 2.351 -23.614 1.00 47.91 103 GLN A O 1
ATOM 770 N N . VAL A 1 104 ? 3.148 2.490 -21.378 1.00 49.16 104 VAL A N 1
ATOM 771 C CA . VAL A 1 104 ? 2.538 1.158 -21.185 1.00 49.16 104 VAL A CA 1
ATOM 772 C C . VAL A 1 104 ? 1.734 1.071 -19.878 1.00 49.16 104 VAL A C 1
ATOM 774 O O . VAL A 1 104 ? 2.125 1.630 -18.858 1.00 49.16 104 VAL A O 1
ATOM 777 N N . GLY A 1 105 ? 0.641 0.299 -19.913 1.00 55.75 105 GLY A N 1
ATOM 778 C CA . GLY A 1 105 ? -0.211 -0.013 -18.766 1.00 55.75 105 GLY A CA 1
ATOM 779 C C . GLY A 1 105 ? -1.264 1.065 -18.534 1.00 55.75 105 GLY A C 1
ATOM 780 O O . GLY A 1 105 ? -0.957 2.246 -18.419 1.00 55.75 105 GLY A O 1
ATOM 781 N N . SER A 1 106 ? -2.538 0.674 -18.486 1.00 63.31 106 SER A N 1
ATOM 782 C CA . SER A 1 106 ? -3.581 1.608 -18.064 1.00 63.31 106 SER A CA 1
ATOM 783 C C . SER A 1 106 ? -3.365 1.927 -16.580 1.00 63.31 106 SER A C 1
ATOM 785 O O . SER A 1 106 ? -3.200 0.985 -15.807 1.00 63.31 106 SER A O 1
ATOM 787 N N . PRO A 1 107 ? -3.416 3.195 -16.137 1.00 70.81 107 PRO A N 1
ATOM 788 C CA . PRO A 1 107 ? -3.416 3.514 -14.708 1.00 70.81 107 PRO A CA 1
ATOM 789 C C . PRO A 1 107 ? -4.727 3.106 -14.035 1.00 70.81 107 PRO A C 1
ATOM 791 O O . PRO A 1 107 ? -4.849 3.174 -12.819 1.00 70.81 107 PRO A O 1
ATOM 794 N N . VAL A 1 108 ? -5.737 2.709 -14.815 1.00 76.81 108 VAL A N 1
ATOM 795 C CA . VAL A 1 108 ? -7.086 2.448 -14.318 1.00 76.81 108 VAL A CA 1
ATOM 796 C C . VAL A 1 108 ? -7.117 1.306 -13.298 1.00 76.81 108 VAL A C 1
ATOM 798 O O . VAL A 1 108 ? -7.710 1.518 -12.244 1.00 76.81 108 VAL A O 1
ATOM 801 N N . PRO A 1 109 ? -6.485 0.132 -13.507 1.00 79.69 109 PRO A N 1
ATOM 802 C CA . PRO A 1 109 ? -6.452 -0.913 -12.486 1.00 79.69 109 PRO A CA 1
ATOM 803 C C . PRO A 1 109 ? -5.770 -0.455 -11.192 1.00 79.69 109 PRO A C 1
ATOM 805 O O . PRO A 1 109 ? -6.280 -0.740 -10.112 1.00 79.69 109 PRO A O 1
ATOM 808 N N . ASP A 1 110 ? -4.674 0.300 -11.290 1.00 80.94 110 ASP A N 1
ATOM 809 C CA . ASP A 1 110 ? -3.958 0.839 -10.129 1.00 80.94 110 ASP A CA 1
ATOM 810 C C . ASP A 1 110 ? -4.826 1.852 -9.361 1.00 80.94 110 ASP A C 1
ATOM 812 O O . ASP A 1 110 ? -5.060 1.713 -8.159 1.00 80.94 110 ASP A O 1
ATOM 816 N N . LEU A 1 111 ? -5.438 2.795 -10.083 1.00 84.88 111 LEU A N 1
ATOM 817 C CA . LEU A 1 111 ? -6.402 3.757 -9.551 1.00 84.88 111 LEU A CA 1
ATOM 818 C C . LEU A 1 111 ? -7.576 3.055 -8.853 1.00 84.88 111 LEU A C 1
ATOM 820 O O . LEU A 1 111 ? -7.988 3.478 -7.773 1.00 84.88 111 LEU A O 1
ATOM 824 N N . VAL A 1 112 ? -8.112 1.982 -9.445 1.00 88.25 112 VAL A N 1
ATOM 825 C CA . VAL A 1 112 ? -9.213 1.189 -8.877 1.00 88.25 112 VAL A CA 1
ATOM 826 C C . VAL A 1 112 ? -8.779 0.510 -7.581 1.00 88.25 112 VAL A C 1
ATOM 828 O O . VAL A 1 112 ? -9.496 0.610 -6.583 1.00 88.25 112 VAL A O 1
ATOM 831 N N . ILE A 1 113 ? -7.605 -0.130 -7.560 1.00 88.56 113 ILE A N 1
ATO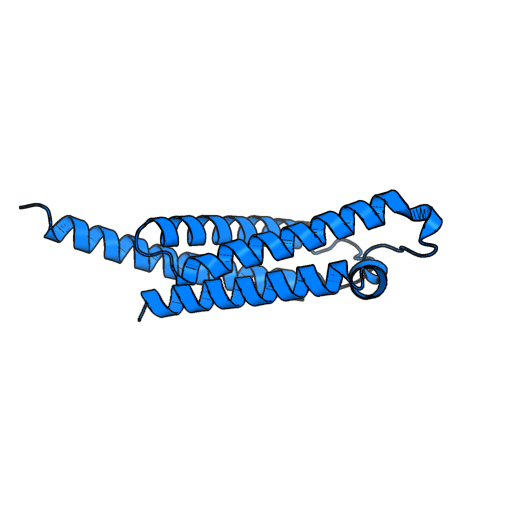M 832 C CA . ILE A 1 113 ? -7.056 -0.773 -6.358 1.00 88.56 113 ILE A CA 1
ATOM 833 C C . ILE A 1 113 ? -6.885 0.266 -5.247 1.00 88.56 113 ILE A C 1
ATOM 835 O O . ILE A 1 113 ? -7.403 0.086 -4.142 1.00 88.56 113 ILE A O 1
ATOM 839 N N . HIS A 1 114 ? -6.2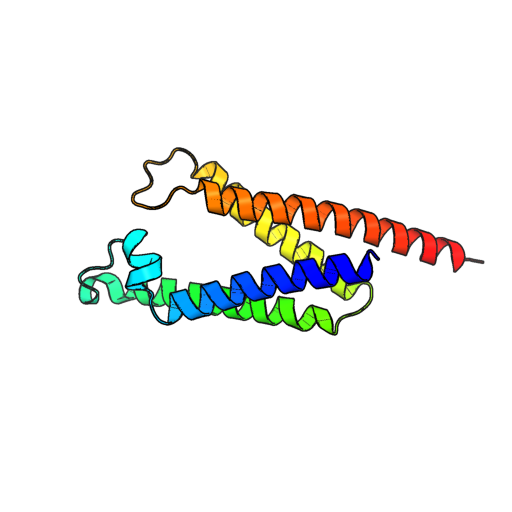21 1.386 -5.534 1.00 91.69 114 HIS A N 1
ATOM 840 C CA . HIS A 1 114 ? -6.001 2.440 -4.549 1.00 91.69 114 HIS A CA 1
ATOM 841 C C . HIS A 1 114 ? -7.313 3.063 -4.059 1.00 91.69 114 HIS A C 1
ATOM 843 O O . HIS A 1 114 ? -7.481 3.235 -2.853 1.00 91.69 114 HIS A O 1
ATOM 849 N N . SER A 1 115 ? -8.279 3.312 -4.945 1.00 92.00 115 SER A N 1
ATOM 850 C CA . SER A 1 115 ? -9.599 3.844 -4.575 1.00 92.00 115 SER A CA 1
ATOM 851 C C . SER A 1 115 ? -10.375 2.890 -3.666 1.00 92.00 115 SER A C 1
ATOM 853 O O . SER A 1 115 ? -10.970 3.324 -2.677 1.00 92.00 115 SER A O 1
ATOM 855 N N . LEU A 1 116 ? -10.336 1.584 -3.949 1.00 94.69 116 LEU A N 1
ATOM 856 C CA . LEU A 1 116 ? -10.967 0.568 -3.108 1.00 94.69 116 LEU A CA 1
ATOM 857 C C . LEU A 1 116 ? -10.372 0.573 -1.695 1.00 94.69 116 LEU A C 1
ATOM 859 O O . LEU A 1 116 ? -11.117 0.612 -0.713 1.00 94.69 116 LEU A O 1
ATOM 863 N N . PHE A 1 117 ? -9.042 0.576 -1.580 1.00 94.81 117 PHE A N 1
ATOM 864 C CA . PHE A 1 117 ? -8.376 0.623 -0.279 1.00 94.81 117 PHE A CA 1
ATOM 865 C C . PHE A 1 117 ? -8.647 1.928 0.471 1.00 94.81 117 PHE A C 1
ATOM 867 O O . PHE A 1 117 ? -8.868 1.882 1.680 1.00 94.81 117 PHE A O 1
ATOM 874 N N . VAL A 1 118 ? -8.713 3.072 -0.219 1.00 96.50 118 VAL A N 1
ATOM 875 C CA . VAL A 1 118 ? -9.120 4.349 0.391 1.00 96.50 118 VAL A CA 1
ATOM 876 C C . VAL A 1 118 ? -10.494 4.213 1.042 1.00 96.50 118 VAL A C 1
ATOM 878 O O . VAL A 1 118 ? -10.631 4.471 2.237 1.00 96.50 118 VAL A O 1
ATOM 881 N N . VAL A 1 119 ? -11.495 3.734 0.297 1.00 96.44 119 VAL A N 1
ATOM 882 C CA . VAL A 1 119 ? -12.858 3.557 0.822 1.00 96.44 119 VAL A CA 1
ATOM 883 C C . VAL A 1 119 ? -12.868 2.599 2.016 1.00 96.44 119 VAL A C 1
ATOM 885 O O . VAL A 1 119 ? -13.441 2.923 3.061 1.00 96.44 119 VAL A O 1
ATOM 888 N N . LEU A 1 120 ? -12.202 1.446 1.899 1.00 95.56 120 LEU A N 1
ATOM 889 C CA . LEU A 1 120 ? -12.133 0.448 2.968 1.00 95.56 120 LEU A CA 1
ATOM 890 C C . LEU A 1 120 ? -11.492 1.017 4.240 1.00 95.56 120 LEU A C 1
ATOM 892 O O . LEU A 1 120 ? -12.084 0.919 5.320 1.00 95.56 120 LEU A O 1
ATOM 896 N N . TYR A 1 121 ? -10.320 1.647 4.133 1.00 95.81 121 TYR A N 1
ATOM 897 C CA . TYR A 1 121 ? -9.638 2.215 5.292 1.00 95.81 121 TYR A CA 1
ATOM 898 C C . TYR A 1 121 ? -10.432 3.362 5.916 1.00 95.81 121 TYR A C 1
ATOM 900 O O . TYR A 1 121 ? -10.542 3.403 7.140 1.00 95.81 121 TYR A O 1
ATOM 908 N N . THR A 1 122 ? -11.048 4.248 5.126 1.00 97.00 122 THR A N 1
ATOM 909 C CA . THR A 1 122 ? -11.895 5.327 5.658 1.00 97.00 122 THR A CA 1
ATOM 910 C C . THR A 1 122 ? -13.056 4.774 6.484 1.00 97.00 122 THR A C 1
ATOM 912 O O . THR A 1 122 ? -13.258 5.208 7.622 1.00 97.00 122 THR A O 1
ATOM 915 N N . VAL A 1 123 ? -13.787 3.782 5.965 1.00 96.31 123 VAL A N 1
ATOM 916 C CA . VAL A 1 123 ? -14.916 3.161 6.681 1.00 96.31 123 VAL A CA 1
ATOM 917 C C . VAL A 1 123 ? -14.445 2.480 7.969 1.00 96.31 123 VAL A C 1
ATOM 919 O O . VAL A 1 123 ? -15.041 2.667 9.034 1.00 96.31 123 VAL A O 1
ATOM 922 N N . LEU A 1 124 ? -13.354 1.714 7.903 1.00 94.69 124 LEU A N 1
ATOM 923 C CA . LEU A 1 124 ? -12.833 0.967 9.049 1.00 94.69 124 LEU A CA 1
ATOM 924 C C . LEU A 1 124 ? -12.245 1.878 10.133 1.00 94.69 124 LEU A C 1
ATOM 926 O O . LEU A 1 124 ? -12.439 1.602 11.322 1.00 94.69 124 LEU A O 1
ATOM 930 N N . LEU A 1 125 ? -11.578 2.968 9.745 1.00 95.00 125 LEU A N 1
ATOM 931 C CA . LEU A 1 125 ? -11.076 3.996 10.658 1.00 95.00 125 LEU A CA 1
ATOM 932 C C . LEU A 1 125 ? -12.222 4.749 11.328 1.00 95.00 125 LEU A C 1
ATOM 934 O O . LEU A 1 125 ? -12.217 4.881 12.551 1.00 95.00 125 LEU A O 1
ATOM 938 N N . ALA A 1 126 ? -13.234 5.177 10.567 1.00 94.88 126 ALA A N 1
ATOM 939 C CA . ALA A 1 126 ? -14.402 5.864 11.114 1.00 94.88 126 ALA A CA 1
ATOM 940 C C . ALA A 1 126 ? -15.137 4.993 12.147 1.00 94.88 126 ALA A C 1
ATOM 942 O O . ALA A 1 126 ? -15.446 5.451 13.253 1.00 94.88 126 ALA A O 1
ATOM 943 N N . ALA A 1 127 ? -15.353 3.712 11.828 1.00 93.75 127 ALA A N 1
ATOM 944 C CA . ALA A 1 127 ? -15.931 2.749 12.760 1.00 93.75 127 ALA A CA 1
ATOM 945 C C . ALA A 1 127 ? -15.049 2.557 14.010 1.00 93.75 127 ALA A C 1
ATOM 947 O O . ALA A 1 127 ? -15.562 2.501 15.127 1.00 93.75 127 ALA A O 1
ATOM 948 N N . GLY A 1 128 ? -13.722 2.507 13.845 1.00 92.31 128 GLY A N 1
ATOM 949 C CA . GLY A 1 128 ? -12.769 2.250 14.935 1.00 92.31 128 GLY A CA 1
ATOM 950 C C . GLY A 1 128 ? -12.671 3.411 15.896 1.00 92.31 128 GLY A C 1
ATOM 951 O O . GLY A 1 128 ? -12.723 3.227 17.109 1.00 92.31 128 GLY A O 1
ATOM 952 N N . TRP A 1 129 ? -12.635 4.615 15.342 1.00 91.69 129 TRP A N 1
ATOM 953 C CA . TRP A 1 129 ? -12.665 5.847 16.103 1.00 91.69 129 TRP A CA 1
ATOM 954 C C . TRP A 1 129 ? -13.973 6.004 16.885 1.00 91.69 129 TRP A C 1
ATOM 956 O O . TRP A 1 129 ? -13.965 6.397 18.052 1.00 91.69 129 TRP A O 1
ATOM 966 N N . ARG A 1 130 ? -15.116 5.655 16.277 1.00 93.31 130 ARG A N 1
ATOM 967 C CA . ARG A 1 130 ? -16.410 5.647 16.974 1.00 93.31 130 ARG A CA 1
ATOM 968 C C . ARG A 1 130 ? -16.422 4.649 18.133 1.00 93.31 130 ARG A C 1
ATOM 970 O O . ARG A 1 130 ? -16.861 5.015 19.218 1.00 93.31 130 ARG A O 1
ATOM 977 N N . ALA A 1 131 ? -15.933 3.427 17.921 1.00 90.38 131 ALA A N 1
ATOM 978 C CA . ALA A 1 131 ? -15.857 2.412 18.970 1.00 90.38 131 ALA A CA 1
ATOM 979 C C . ALA A 1 131 ? -14.981 2.873 20.147 1.00 90.38 131 ALA A C 1
ATOM 981 O O . ALA A 1 131 ? -15.410 2.786 21.293 1.00 90.38 131 ALA A O 1
ATOM 982 N N . MET A 1 132 ? -13.812 3.451 19.853 1.00 89.75 132 MET A N 1
ATOM 983 C CA . MET A 1 132 ? -12.896 3.978 20.866 1.00 89.75 132 MET A CA 1
ATOM 984 C C . MET A 1 132 ? -13.534 5.109 21.686 1.00 89.75 132 MET A C 1
ATOM 986 O O . MET A 1 132 ? -13.453 5.098 22.910 1.00 89.75 132 MET A O 1
ATOM 990 N N . ARG A 1 133 ? -14.239 6.052 21.039 1.00 90.75 133 ARG A N 1
ATOM 991 C CA . ARG A 1 133 ? -14.962 7.129 21.743 1.00 90.75 133 ARG A CA 1
ATOM 992 C C . ARG A 1 133 ? -16.037 6.601 22.693 1.00 90.75 133 ARG A C 1
ATOM 994 O O . ARG A 1 133 ? -16.178 7.123 23.795 1.00 90.75 133 ARG A O 1
ATOM 1001 N N . LEU A 1 134 ? -16.782 5.575 22.280 1.00 91.69 134 LEU A N 1
ATOM 1002 C CA . LEU A 1 134 ? -17.799 4.953 23.131 1.00 91.69 134 LEU A CA 1
ATOM 1003 C C . LEU A 1 134 ? -17.172 4.263 24.347 1.00 91.69 134 LEU A C 1
ATOM 1005 O O . LEU A 1 134 ? -17.704 4.368 25.448 1.00 91.69 134 LEU A O 1
ATOM 1009 N N . GLU A 1 135 ? -16.039 3.590 24.165 1.00 90.12 135 GLU A N 1
ATOM 1010 C CA . GLU A 1 135 ? -15.299 2.951 25.256 1.00 90.12 135 GLU A CA 1
ATOM 1011 C C . GLU A 1 135 ? -14.780 3.985 26.267 1.00 90.12 135 GLU A C 1
ATOM 1013 O O . GLU A 1 135 ? -15.040 3.847 27.459 1.00 90.12 135 GLU A O 1
ATOM 1018 N N . LEU A 1 136 ? -14.188 5.084 25.783 1.00 90.38 136 LEU A N 1
ATOM 1019 C CA . LEU A 1 136 ? -13.772 6.225 26.609 1.00 90.38 136 LEU A CA 1
ATOM 1020 C C . LEU A 1 136 ? -14.940 6.801 27.424 1.00 90.38 136 LEU A C 1
ATOM 1022 O O . LEU A 1 136 ? -14.813 6.960 28.635 1.00 90.38 136 LEU A O 1
ATOM 1026 N N . SER A 1 137 ? -16.098 7.032 26.792 1.00 93.38 137 SER A N 1
ATOM 1027 C CA . SER A 1 137 ? -17.278 7.587 27.478 1.00 93.38 137 SER A CA 1
ATOM 1028 C C . SER A 1 137 ? -17.842 6.685 28.580 1.00 93.38 137 SER A C 1
ATOM 1030 O O . SER A 1 137 ? -18.440 7.180 29.527 1.00 93.38 137 SER A O 1
ATOM 1032 N N . ARG A 1 138 ? -17.647 5.362 28.474 1.00 92.75 138 ARG A N 1
ATOM 1033 C CA . ARG A 1 138 ? -18.050 4.397 29.510 1.00 92.75 138 ARG A CA 1
ATOM 1034 C C . ARG A 1 138 ? -17.057 4.321 30.670 1.00 92.75 138 ARG A C 1
ATOM 1036 O O . ARG A 1 138 ? -17.412 3.798 31.718 1.00 92.75 138 ARG A O 1
ATOM 1043 N N . SER A 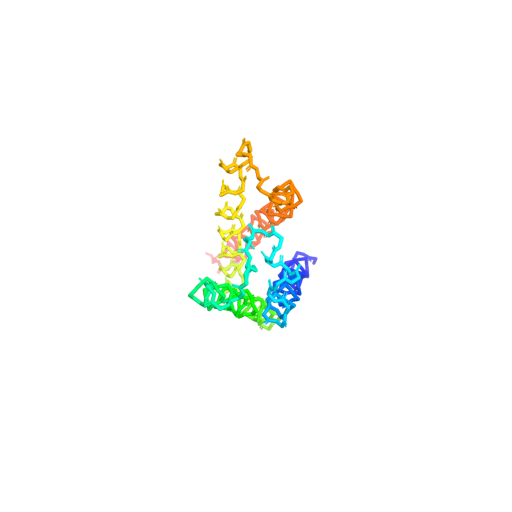1 139 ? -15.821 4.774 30.458 1.00 89.44 139 SER A N 1
ATOM 1044 C CA . SER A 1 139 ? -14.734 4.704 31.443 1.00 89.44 139 SER A CA 1
ATOM 1045 C C . SER A 1 139 ? -14.577 5.967 32.296 1.00 89.44 139 SER A C 1
ATOM 1047 O O . SER A 1 139 ? -13.881 5.928 33.305 1.00 89.44 139 SER A O 1
ATOM 1049 N N . THR A 1 140 ? -15.219 7.071 31.909 1.00 83.06 140 THR A N 1
ATOM 1050 C CA . THR A 1 140 ? -15.340 8.290 32.721 1.00 83.06 140 THR A CA 1
ATOM 1051 C C . THR A 1 140 ? -16.507 8.151 33.711 1.00 83.06 140 THR A C 1
ATOM 1053 O O . THR A 1 140 ? -17.638 8.024 33.235 1.00 83.06 140 THR A O 1
ATOM 1056 N N . PRO A 1 141 ? -16.248 8.125 35.035 1.00 70.56 141 PRO A N 1
ATOM 1057 C CA . PRO A 1 141 ? -17.275 8.051 36.079 1.00 70.56 141 PRO A CA 1
ATOM 1058 C C . PRO A 1 141 ? -18.082 9.347 36.230 1.00 70.56 141 PRO A C 1
ATOM 1060 O O . PRO A 1 141 ? -17.560 10.426 35.863 1.00 70.56 141 PRO A O 1
#

Foldseek 3Di:
DLLVLLLVLLLVQLVVLLVQLVCCLVCVCVNCCQQPVCPPVVVCVVVNVVSNVVSVVSNVLSVVSNCLNVDDDPVSLVNLVVLLVVLVVQLVVLVVCQPPPRSDDHSVVVNVVSVVSNVSSVVSSVVRVVVVVVVVVVPPD

Sequence (141 aa):
MQKHLLSATLGFDALIAITFGVLSGLRPVEIYGSIVNLEPLALHEGTVATLTSLSLFYALIGGICLTTIWVQGPQRLALAGLMLLRHLLSGLKGAFEAGASWQVGSPVPDLVIHSLFVVLYTVLLAAGWRAMRLELSRSTP

Secondary structure (DSSP, 8-state):
-HHHHHHHHHHHHHHHHHHHHHHHHH-HHHHHTTTS---SGGG-HHHHHHHHHHHHHHHHHHHHHHHTTT--THHHHHHHHHHHHHHHHHHHHHHHHBTB--SSS-SHHHHHHHHHHHHHHHHHHHHHHHHHHHHHHHH--

pLDDT: mean 85.71, std 10.29, range [47.91, 97.0]